Protein AF-A0A8B7JMX1-F1 (afdb_monomer)

Solvent-accessible surface area (backbone atoms only — not comparable to full-atom values): 9008 Å² total; per-residue (Å²): 134,84,78,47,67,48,96,83,82,54,90,61,38,70,49,63,66,53,23,71,77,53,64,35,49,68,51,82,77,82,53,65,72,59,35,69,71,35,74,37,61,85,75,39,74,76,47,60,39,63,30,71,87,64,66,77,64,39,56,45,59,64,45,19,57,67,36,34,62,62,38,18,60,76,68,74,38,64,69,90,60,39,54,51,10,51,37,21,30,51,42,42,47,31,60,77,31,47,78,65,21,61,38,70,21,60,78,85,37,40,82,52,20,26,47,41,39,42,51,12,43,36,51,40,34,43,76,37,66,30,52,62,69,51,72,47,75,93,71,81,62,57,76,60,48,53,54,51,52,52,52,50,52,52,60,62,71,74,110

Foldseek 3Di:
DDQCCPPPDDQADCDPVCCVPRVGHHDDDDDLVLLVVFQALVPQPPQWAAFPVGDDTDRLSVQLVVCLVVLCVLLVEDSVQAGRSNLNSQSSQCRVCVQEREFEQVSPHNSHYRLSSNLSSQVSSVVSVHHYDYYDDDDDDCVVSVVVSVVSVVSSVVD

pLDDT: mean 89.32, std 11.06, range [37.91, 96.69]

Sequence (159 aa):
MQTLSSANGFDCTSNVLAGKLYGIPVQGTVAHSFVMSFTSLAEVEPRVLTPLAGGEPADLPSLAESWLPQVCELLQVSPDKVNRGELAAFVSYAISFPCNFQGLLDTYCVMRSGLPNFCAVALALNQLGYRAVGVRLDSGDLAKQSKEIRRVFRACGAR

Structure (mmCIF, N/CA/C/O backbone):
data_AF-A0A8B7JMX1-F1
#
_entry.id   AF-A0A8B7JMX1-F1
#
loop_
_atom_site.group_PDB
_atom_site.id
_atom_site.type_symbol
_atom_site.label_atom_id
_atom_site.label_alt_id
_atom_site.label_comp_id
_atom_site.label_asym_id
_atom_site.label_entity_id
_atom_site.label_seq_id
_atom_site.pdbx_PDB_ins_code
_atom_site.Cartn_x
_atom_site.Cartn_y
_atom_site.Cartn_z
_atom_site.occupancy
_atom_site.B_iso_or_equiv
_atom_site.auth_seq_id
_atom_site.auth_comp_id
_atom_site.auth_asym_id
_atom_site.auth_atom_id
_atom_site.pdbx_PDB_model_num
ATOM 1 N N . MET A 1 1 ? -19.245 -21.999 -22.982 1.00 37.91 1 MET A N 1
ATOM 2 C CA . MET A 1 1 ? -18.602 -20.674 -22.886 1.00 37.91 1 MET A CA 1
ATOM 3 C C . MET A 1 1 ? -17.160 -20.930 -22.473 1.00 37.91 1 MET A C 1
ATOM 5 O O . MET A 1 1 ? -16.921 -21.260 -21.323 1.00 37.91 1 MET A O 1
ATOM 9 N N . GLN A 1 2 ? -16.248 -21.006 -23.445 1.00 38.53 2 GLN A N 1
ATOM 10 C CA . GLN A 1 2 ? -14.856 -21.401 -23.210 1.00 38.53 2 GLN A CA 1
ATOM 11 C C . GLN A 1 2 ? -14.118 -20.232 -22.549 1.00 38.53 2 GLN A C 1
ATOM 13 O O . GLN A 1 2 ? -13.947 -19.184 -23.163 1.00 38.53 2 GLN A O 1
ATOM 18 N N . THR A 1 3 ? -13.718 -20.400 -21.291 1.00 40.12 3 THR A N 1
ATOM 19 C CA . THR A 1 3 ? -12.725 -19.548 -20.637 1.00 40.12 3 THR A CA 1
ATOM 20 C C . THR A 1 3 ? -11.417 -19.684 -21.407 1.00 40.12 3 THR A C 1
ATOM 22 O O . THR A 1 3 ? -10.736 -20.701 -21.291 1.00 40.12 3 THR A O 1
ATOM 25 N N . LEU A 1 4 ? -11.079 -18.678 -22.214 1.00 44.28 4 LEU A N 1
ATOM 26 C CA . LEU A 1 4 ? -9.738 -18.492 -22.759 1.00 44.28 4 LEU A CA 1
ATOM 27 C C . LEU A 1 4 ? -8.819 -18.097 -21.595 1.00 44.28 4 LEU A C 1
ATOM 29 O O . LEU A 1 4 ? -8.425 -16.945 -21.448 1.00 44.28 4 LEU A O 1
ATOM 33 N N . SER A 1 5 ? -8.507 -19.060 -20.728 1.00 44.62 5 SER A N 1
ATOM 34 C CA . SER A 1 5 ? -7.305 -18.996 -19.908 1.00 44.62 5 SER A CA 1
ATOM 35 C C . SER A 1 5 ? -6.152 -18.844 -20.889 1.00 44.62 5 SER A C 1
ATOM 37 O O . SER A 1 5 ? -5.903 -19.763 -21.668 1.00 44.62 5 SER A O 1
ATOM 39 N N . SER A 1 6 ? -5.556 -17.655 -20.930 1.00 51.22 6 SER A N 1
ATOM 40 C CA . SER A 1 6 ? -4.366 -17.272 -21.685 1.00 51.22 6 SER A CA 1
ATOM 41 C C . SER A 1 6 ? -3.617 -18.472 -22.272 1.00 51.22 6 SER A C 1
ATOM 43 O O . SER A 1 6 ? -2.844 -19.131 -21.579 1.00 51.22 6 SER A O 1
ATOM 45 N N . ALA A 1 7 ? -3.847 -18.769 -23.552 1.00 52.28 7 ALA A N 1
ATOM 46 C CA . ALA A 1 7 ? -3.391 -19.998 -24.211 1.00 52.28 7 ALA A CA 1
ATOM 47 C C . ALA A 1 7 ? -1.850 -20.173 -24.290 1.00 52.28 7 ALA A C 1
ATOM 49 O O . ALA A 1 7 ? -1.376 -21.113 -24.914 1.00 52.28 7 ALA A O 1
ATOM 50 N N . ASN A 1 8 ? -1.074 -19.288 -23.650 1.00 57.53 8 ASN A N 1
ATOM 51 C CA . ASN A 1 8 ? 0.383 -19.169 -23.720 1.00 57.53 8 ASN A CA 1
ATOM 52 C C . ASN A 1 8 ? 1.086 -19.000 -22.348 1.00 57.53 8 ASN A C 1
ATOM 54 O O . ASN A 1 8 ? 2.255 -18.626 -22.322 1.00 57.53 8 ASN A O 1
ATOM 58 N N . GLY A 1 9 ? 0.419 -19.263 -21.212 1.00 78.56 9 GLY A N 1
ATOM 59 C CA . GLY A 1 9 ? 1.103 -19.393 -19.906 1.00 78.56 9 GLY A CA 1
ATOM 60 C C . GLY A 1 9 ? 1.177 -18.151 -18.999 1.00 78.56 9 GLY A C 1
ATOM 61 O O . GLY A 1 9 ? 2.056 -18.094 -18.147 1.00 78.56 9 GLY A O 1
ATOM 62 N N . PHE A 1 10 ? 0.272 -17.175 -19.146 1.00 82.31 10 PHE A N 1
ATOM 63 C CA . PHE A 1 10 ? 0.141 -16.025 -18.228 1.00 82.31 10 PHE A CA 1
ATOM 64 C C . PHE A 1 10 ? -1.217 -16.028 -17.514 1.00 82.31 10 PHE A C 1
ATOM 66 O O . PHE A 1 10 ? -2.238 -16.219 -18.161 1.00 82.31 10 PHE A O 1
ATOM 73 N N . ASP A 1 11 ? -1.280 -15.745 -16.215 1.00 86.81 11 ASP A N 1
ATOM 74 C CA . ASP A 1 11 ? -2.534 -15.902 -15.453 1.00 86.81 11 ASP A CA 1
ATOM 75 C C . ASP A 1 11 ? -3.519 -14.719 -15.574 1.00 86.81 11 ASP A C 1
ATOM 77 O O . ASP A 1 11 ? -4.722 -14.888 -15.378 1.00 86.81 11 ASP A O 1
ATOM 81 N N . CYS A 1 12 ? -3.039 -13.514 -15.904 1.00 88.94 12 CYS A N 1
ATOM 82 C CA . CYS A 1 12 ? -3.854 -12.293 -15.957 1.00 88.94 12 CYS A CA 1
ATOM 83 C C . CYS A 1 12 ? -3.239 -11.196 -16.852 1.00 88.94 12 CYS A C 1
ATOM 85 O O . CYS A 1 12 ? -2.101 -11.309 -17.311 1.00 88.94 12 CYS A O 1
ATOM 87 N N . THR A 1 13 ? -3.992 -10.120 -17.111 1.00 89.88 13 THR A N 1
ATOM 88 C CA . THR A 1 13 ? -3.538 -8.934 -17.862 1.00 89.88 13 THR A CA 1
ATOM 89 C C . THR A 1 13 ? -3.968 -7.631 -17.186 1.00 89.88 13 THR A C 1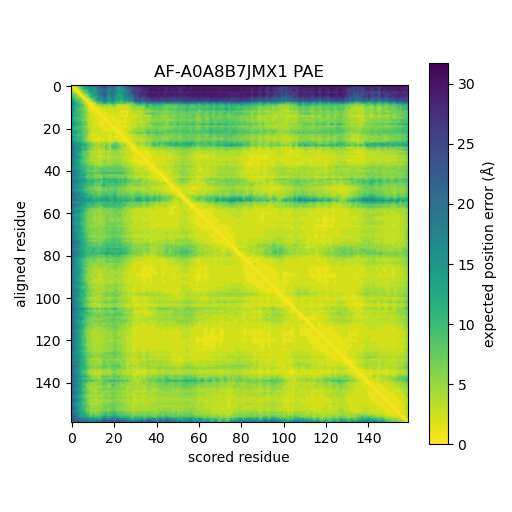
ATOM 91 O O . THR A 1 13 ? -5.016 -7.575 -16.560 1.00 89.88 13 THR A O 1
ATOM 94 N N . SER A 1 14 ? -3.216 -6.541 -17.345 1.00 89.44 14 SER A N 1
ATOM 95 C CA . SER A 1 14 ? -3.674 -5.200 -16.942 1.00 89.44 14 SER A CA 1
ATOM 96 C C . SER A 1 14 ? -4.537 -4.515 -18.012 1.00 89.44 14 SER A C 1
ATOM 98 O O . SER A 1 14 ? -5.143 -3.473 -17.761 1.00 89.44 14 SER A O 1
ATOM 100 N N . ASN A 1 15 ? -4.615 -5.086 -19.220 1.00 92.62 15 ASN A N 1
ATOM 101 C CA . ASN A 1 15 ? -5.335 -4.495 -20.338 1.00 92.62 15 ASN A CA 1
ATOM 102 C C . ASN A 1 15 ? -6.847 -4.761 -20.231 1.00 92.62 15 ASN A C 1
ATOM 104 O O . ASN A 1 15 ? -7.336 -5.848 -20.541 1.00 92.62 15 ASN A O 1
ATOM 108 N N . VAL A 1 16 ? -7.600 -3.725 -19.854 1.00 92.38 16 VAL A N 1
ATOM 109 C CA . VAL A 1 16 ? -9.066 -3.781 -19.716 1.00 92.38 16 VAL A CA 1
ATOM 110 C C . VAL A 1 16 ? -9.785 -4.133 -21.022 1.00 92.38 16 VAL A C 1
ATOM 112 O O . VAL A 1 16 ? -10.812 -4.809 -20.992 1.00 92.38 16 VAL A O 1
ATOM 115 N N . LEU A 1 17 ? -9.250 -3.720 -22.177 1.00 91.94 17 LEU A N 1
ATOM 116 C CA . LEU A 1 17 ? -9.830 -4.044 -23.481 1.00 91.94 17 LEU A CA 1
ATOM 117 C C . LEU A 1 17 ? -9.646 -5.530 -23.797 1.00 91.94 17 LEU A C 1
ATOM 119 O O . LEU A 1 17 ? -10.582 -6.169 -24.269 1.00 91.94 17 LEU A O 1
ATOM 123 N N . ALA A 1 18 ? -8.478 -6.094 -23.484 1.00 90.81 18 ALA A N 1
ATOM 124 C CA . ALA A 1 18 ? -8.236 -7.525 -23.628 1.00 90.81 18 ALA A CA 1
ATOM 125 C C . ALA A 1 18 ? -9.140 -8.343 -22.694 1.00 90.81 18 ALA A C 1
ATOM 127 O O . ALA A 1 18 ? -9.723 -9.334 -23.130 1.00 90.81 18 ALA A O 1
ATOM 128 N N . GLY A 1 19 ? -9.338 -7.889 -21.452 1.00 91.25 19 GLY A N 1
ATOM 129 C CA . GLY A 1 19 ? -10.303 -8.501 -20.537 1.00 91.25 19 GLY A CA 1
ATOM 130 C C . GLY A 1 19 ? -11.734 -8.468 -21.075 1.00 91.25 19 GLY A C 1
ATOM 131 O O . GLY A 1 19 ? -12.428 -9.482 -21.054 1.00 91.25 19 GLY A O 1
ATOM 132 N N . LYS A 1 20 ? -12.159 -7.333 -21.646 1.00 90.44 20 LYS A N 1
ATOM 133 C CA . LYS A 1 20 ? -13.493 -7.180 -22.245 1.00 90.44 20 LYS A CA 1
ATOM 134 C C . LYS A 1 20 ? -13.699 -8.056 -23.485 1.00 90.44 20 LYS A C 1
ATOM 136 O O . LYS A 1 20 ? -14.771 -8.634 -23.635 1.00 90.44 20 LYS A O 1
ATOM 141 N N . LEU A 1 21 ? -12.719 -8.111 -24.388 1.00 93.38 21 LEU A N 1
ATOM 142 C CA . LEU A 1 21 ? -12.849 -8.812 -25.672 1.00 93.38 21 LEU A CA 1
ATOM 143 C C . LEU A 1 21 ? -12.614 -10.320 -25.558 1.00 93.38 21 LEU A C 1
ATOM 145 O O . LEU A 1 21 ? -13.274 -11.087 -26.253 1.00 93.38 21 LEU A O 1
ATOM 149 N N . TYR A 1 22 ? -11.684 -10.742 -24.700 1.00 89.44 22 TYR A N 1
ATOM 150 C CA . TYR A 1 22 ? -11.194 -12.124 -24.659 1.00 89.44 22 TYR A CA 1
ATOM 151 C C . TYR A 1 22 ? -11.455 -12.835 -23.326 1.00 89.44 22 TYR A C 1
ATOM 153 O O . TYR A 1 22 ? -11.108 -14.004 -23.189 1.00 89.44 22 TYR A O 1
ATOM 161 N N . GLY A 1 23 ? -12.061 -12.162 -22.341 1.00 87.69 23 GLY A N 1
ATOM 162 C CA . GLY A 1 23 ? -12.381 -12.761 -21.041 1.00 87.69 23 GLY A CA 1
ATOM 163 C C . GLY A 1 23 ? -11.156 -13.106 -20.189 1.00 87.69 23 GLY A C 1
ATOM 164 O O . GLY A 1 23 ? -11.265 -13.912 -19.268 1.00 87.69 23 GLY A O 1
ATOM 165 N N . ILE A 1 24 ? -9.992 -12.522 -20.493 1.00 89.44 24 ILE A N 1
ATOM 166 C CA . ILE A 1 24 ? -8.764 -12.714 -19.714 1.00 89.44 24 ILE A CA 1
ATOM 167 C C . ILE A 1 24 ? -8.924 -11.983 -18.369 1.00 89.44 24 ILE A C 1
ATOM 169 O O . ILE A 1 24 ? -9.316 -10.811 -18.380 1.00 89.44 24 ILE A O 1
ATOM 173 N N . PRO A 1 25 ? -8.616 -12.616 -17.219 1.00 89.81 25 PRO A N 1
ATOM 174 C CA . PRO A 1 25 ? -8.692 -11.957 -15.919 1.00 89.81 25 PRO A CA 1
ATOM 175 C C . PRO A 1 25 ? -7.883 -10.659 -15.889 1.00 89.81 25 PRO A C 1
ATOM 177 O O . PRO A 1 25 ? -6.700 -10.648 -16.241 1.00 89.81 25 PRO A O 1
ATOM 180 N N . VAL A 1 26 ? -8.524 -9.566 -15.466 1.00 88.81 26 VAL A N 1
ATOM 181 C CA . VAL A 1 26 ? -7.868 -8.260 -15.363 1.00 88.81 26 VAL A CA 1
ATOM 182 C C . VAL A 1 26 ? -7.316 -8.062 -13.958 1.00 88.81 26 VAL A C 1
ATOM 184 O O . VAL A 1 26 ? -8.072 -8.098 -12.989 1.00 88.81 26 VAL A O 1
ATOM 187 N N . GLN A 1 27 ? -6.012 -7.813 -13.849 1.00 86.19 27 GLN A N 1
ATOM 188 C CA . GLN A 1 27 ? -5.351 -7.494 -12.588 1.00 86.19 27 GLN A CA 1
ATOM 189 C C . GLN A 1 27 ? -4.360 -6.346 -12.786 1.00 86.19 27 GLN A C 1
ATOM 191 O O . GLN A 1 27 ? -3.598 -6.305 -13.751 1.00 86.19 27 GLN A O 1
ATOM 196 N N . GLY A 1 28 ? -4.379 -5.397 -11.857 1.00 80.50 28 GLY A N 1
ATOM 197 C CA . GLY A 1 28 ? -3.477 -4.255 -11.832 1.00 80.50 28 GLY A CA 1
ATOM 198 C C . GLY A 1 28 ? -3.199 -3.839 -10.396 1.00 80.50 28 GLY A C 1
ATOM 199 O O . GLY A 1 28 ? -3.932 -4.205 -9.476 1.00 80.50 28 GLY A O 1
ATOM 200 N N . THR A 1 29 ? -2.122 -3.090 -10.204 1.00 82.19 29 THR A N 1
ATOM 201 C CA . THR A 1 29 ? -1.721 -2.577 -8.892 1.00 82.19 29 THR A CA 1
ATOM 202 C C . THR A 1 29 ? -1.535 -1.062 -8.964 1.00 82.19 29 THR A C 1
ATOM 204 O O . THR A 1 29 ? -1.666 -0.454 -10.027 1.00 82.19 29 THR A O 1
ATOM 207 N N . VAL A 1 30 ? -1.200 -0.448 -7.832 1.00 89.75 30 VAL A N 1
ATOM 208 C CA . VAL A 1 30 ? -0.891 0.985 -7.745 1.00 89.75 30 VAL A CA 1
ATOM 209 C C . VAL A 1 30 ? 0.339 1.366 -8.590 1.00 89.75 30 VAL A C 1
ATOM 211 O O . VAL A 1 30 ? 1.207 0.529 -8.846 1.00 89.75 30 VAL A O 1
ATOM 214 N N . ALA A 1 31 ? 0.413 2.617 -9.049 1.00 92.19 31 ALA A N 1
ATOM 215 C CA . ALA A 1 31 ? 1.517 3.156 -9.851 1.00 92.19 31 ALA A CA 1
ATOM 216 C C . ALA A 1 31 ? 2.371 4.153 -9.050 1.00 92.19 31 ALA A C 1
ATOM 218 O O . ALA A 1 31 ? 1.869 4.790 -8.125 1.00 92.19 31 ALA A O 1
ATOM 219 N N . HIS A 1 32 ? 3.632 4.356 -9.449 1.00 92.06 32 HIS A N 1
ATOM 220 C CA . HIS A 1 32 ? 4.514 5.344 -8.808 1.00 92.06 32 HIS A CA 1
ATOM 221 C C . HIS A 1 32 ? 3.933 6.760 -8.842 1.00 92.06 32 HIS A C 1
ATOM 223 O O . HIS A 1 32 ? 3.992 7.465 -7.842 1.00 92.06 32 HIS A O 1
ATOM 229 N N . SER A 1 33 ? 3.316 7.162 -9.959 1.00 94.62 33 SER A N 1
ATOM 230 C CA . SER A 1 33 ? 2.704 8.490 -10.101 1.00 94.62 33 SER A CA 1
ATOM 231 C C . SER A 1 33 ? 1.604 8.751 -9.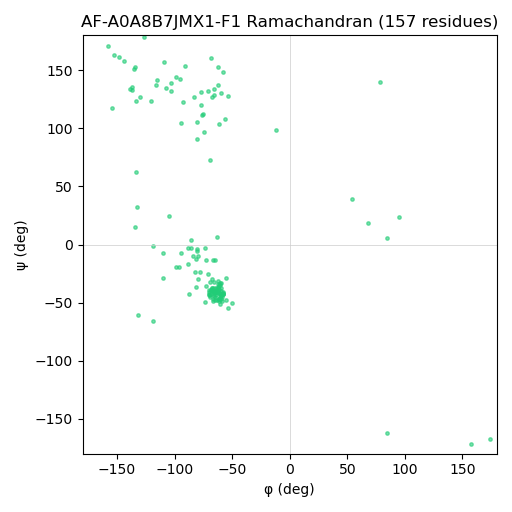074 1.00 94.62 33 SER A C 1
ATOM 233 O O . SER A 1 33 ? 1.459 9.882 -8.627 1.00 94.62 33 SER A O 1
ATOM 235 N N . PHE A 1 34 ? 0.865 7.711 -8.680 1.00 94.62 34 PHE A N 1
ATOM 236 C CA . PHE A 1 34 ? -0.135 7.813 -7.624 1.00 94.62 34 PHE A CA 1
ATOM 237 C C . PHE A 1 34 ? 0.524 8.010 -6.260 1.00 94.62 34 PHE A C 1
ATOM 239 O O . PHE A 1 34 ? 0.090 8.854 -5.499 1.00 94.62 34 PHE A O 1
ATOM 246 N N . VAL A 1 35 ? 1.597 7.280 -5.944 1.00 94.56 35 VAL A N 1
ATOM 247 C CA . VAL A 1 35 ? 2.301 7.467 -4.662 1.00 94.56 35 VAL A CA 1
ATOM 248 C C . VAL A 1 35 ? 2.940 8.857 -4.579 1.00 94.56 35 VAL A C 1
ATOM 250 O O . VAL A 1 35 ? 2.864 9.516 -3.548 1.00 94.56 35 VAL A O 1
ATOM 253 N N . MET A 1 36 ? 3.526 9.325 -5.680 1.00 94.25 36 MET A N 1
ATOM 254 C CA . MET A 1 36 ? 4.203 10.620 -5.760 1.00 94.25 36 MET A CA 1
ATOM 255 C C . MET A 1 36 ? 3.255 11.827 -5.760 1.00 94.25 36 MET A C 1
ATOM 257 O O . MET A 1 36 ? 3.735 12.948 -5.599 1.00 94.25 36 MET A O 1
ATOM 261 N N . SER A 1 37 ? 1.946 11.639 -5.963 1.00 95.44 37 SER A N 1
ATOM 262 C CA . SER A 1 37 ? 0.989 12.753 -5.970 1.00 95.44 37 SER A CA 1
ATOM 263 C C . SER A 1 37 ? 0.582 13.227 -4.576 1.00 95.44 37 SER A C 1
ATOM 265 O O . SER A 1 37 ? -0.075 14.256 -4.483 1.00 95.44 37 SER A O 1
ATOM 267 N N . PHE A 1 38 ? 0.950 12.500 -3.516 1.00 95.19 38 PHE A N 1
ATOM 268 C CA . PHE A 1 38 ? 0.611 12.840 -2.135 1.00 95.19 38 PHE A CA 1
ATOM 269 C C . PHE A 1 38 ? 1.806 13.447 -1.411 1.00 95.19 38 PHE A C 1
ATOM 271 O O . PHE A 1 38 ? 2.925 12.934 -1.500 1.00 95.19 38 PHE A O 1
ATOM 278 N N . THR A 1 39 ? 1.563 14.487 -0.613 1.00 93.31 39 THR A N 1
ATOM 279 C CA . THR A 1 39 ? 2.603 15.070 0.252 1.00 93.31 39 THR A CA 1
ATOM 280 C C . THR A 1 39 ? 2.362 14.800 1.734 1.00 93.31 39 THR A C 1
ATOM 282 O O . THR A 1 39 ? 3.316 14.680 2.506 1.00 93.31 39 THR A O 1
ATOM 285 N N . SER A 1 40 ? 1.101 14.649 2.145 1.00 93.62 40 SER A N 1
ATOM 286 C CA . SER A 1 40 ? 0.728 14.506 3.551 1.00 93.62 40 SER A CA 1
ATOM 287 C C . SER A 1 40 ? -0.569 13.721 3.766 1.00 93.62 40 SER A C 1
ATOM 289 O O . SER A 1 40 ? -1.407 13.596 2.875 1.00 93.62 40 SER A O 1
ATOM 291 N N . LEU A 1 41 ? -0.779 13.249 5.001 1.00 91.94 41 LEU A N 1
ATOM 292 C CA . LEU A 1 41 ? -2.023 12.588 5.423 1.00 91.94 41 LEU A CA 1
ATOM 293 C C . LEU A 1 41 ? -3.250 13.514 5.411 1.00 91.94 41 LEU A C 1
ATOM 295 O O . LEU A 1 41 ? -4.371 13.022 5.532 1.00 91.94 41 LEU A O 1
ATOM 299 N N . ALA A 1 42 ? -3.063 14.832 5.302 1.00 91.56 42 ALA A N 1
ATOM 300 C CA . ALA A 1 42 ? -4.166 15.787 5.238 1.00 91.56 42 ALA A CA 1
ATOM 301 C C . ALA A 1 42 ? -4.927 15.706 3.904 1.00 91.56 42 ALA A C 1
ATOM 303 O O . ALA A 1 42 ? -6.109 16.013 3.868 1.00 91.56 42 ALA A O 1
ATOM 304 N N . GLU A 1 43 ? -4.270 15.245 2.836 1.00 91.25 43 GLU A N 1
ATOM 305 C CA . GLU A 1 43 ? -4.853 15.110 1.491 1.00 91.25 43 GLU A CA 1
ATOM 306 C C . GLU A 1 43 ? -5.708 13.844 1.327 1.00 91.25 43 GLU A C 1
ATOM 308 O O . GLU A 1 43 ? -6.301 13.621 0.274 1.00 91.25 43 GLU A O 1
ATOM 313 N N . VAL A 1 44 ? -5.745 12.973 2.341 1.00 92.69 44 VAL A N 1
ATOM 314 C CA . VAL A 1 44 ? -6.497 11.720 2.263 1.00 92.69 44 VAL A CA 1
ATOM 315 C C . VAL A 1 44 ? -7.984 12.004 2.421 1.00 92.69 44 VAL A C 1
ATOM 317 O O . VAL A 1 44 ? -8.446 12.315 3.518 1.00 92.69 44 VAL A O 1
ATOM 320 N N . GLU A 1 45 ? -8.731 11.818 1.336 1.00 90.38 45 GLU A N 1
ATOM 321 C CA . GLU A 1 45 ? -10.190 11.870 1.312 1.00 90.38 45 GLU A CA 1
ATOM 322 C C . GLU A 1 45 ? -10.757 10.723 0.450 1.00 90.38 45 GLU A C 1
ATOM 324 O O . GLU A 1 45 ? -10.278 10.509 -0.666 1.00 90.38 45 GLU A O 1
ATOM 329 N N . PRO A 1 46 ? -11.776 9.977 0.925 1.00 91.25 46 PRO A N 1
ATOM 330 C CA . PRO A 1 46 ? -12.329 10.000 2.282 1.00 91.25 46 PRO A CA 1
ATOM 331 C C . PRO A 1 46 ? -11.335 9.441 3.315 1.00 91.25 46 PRO A C 1
ATOM 333 O O . PRO A 1 46 ? -10.397 8.739 2.959 1.00 91.25 46 PRO A O 1
ATOM 336 N N . ARG A 1 47 ? -11.537 9.756 4.603 1.00 92.94 47 ARG A N 1
ATOM 337 C CA . ARG A 1 47 ? -10.677 9.292 5.718 1.00 92.94 47 ARG A CA 1
ATOM 338 C C . ARG A 1 47 ? -11.204 8.049 6.432 1.00 92.94 47 ARG A C 1
ATOM 340 O O . ARG A 1 47 ? -10.471 7.373 7.146 1.00 92.94 47 ARG A O 1
ATOM 347 N N . VAL A 1 48 ? -12.490 7.766 6.266 1.00 94.00 48 VAL A N 1
ATOM 348 C CA . VAL A 1 48 ? -13.179 6.728 7.027 1.00 94.00 48 VAL A CA 1
ATOM 349 C C . VAL A 1 48 ? -13.226 5.411 6.267 1.00 94.00 48 VAL A C 1
ATOM 351 O O . VAL A 1 48 ? -13.440 5.389 5.056 1.00 94.00 48 VAL A O 1
ATOM 354 N N . LEU A 1 49 ? -13.073 4.311 6.999 1.00 93.44 49 LEU A N 1
ATOM 355 C CA . LEU A 1 49 ? -13.259 2.958 6.497 1.00 93.44 49 LEU A CA 1
ATOM 356 C C . LEU A 1 49 ? -14.177 2.180 7.443 1.00 93.44 49 LEU A C 1
ATOM 358 O O . LEU A 1 49 ? -13.933 2.101 8.648 1.00 93.44 49 LEU A O 1
ATOM 362 N N . THR A 1 50 ? -15.236 1.590 6.893 1.00 93.81 50 THR A N 1
ATOM 363 C CA . THR A 1 50 ? -16.156 0.737 7.653 1.00 93.81 50 THR A CA 1
ATOM 364 C C . THR A 1 50 ? -15.529 -0.642 7.881 1.00 93.81 50 THR A C 1
ATOM 366 O O . THR A 1 50 ? -15.064 -1.247 6.911 1.00 93.81 50 THR A O 1
ATOM 369 N N . PRO A 1 51 ? -15.527 -1.172 9.119 1.00 93.62 51 PRO A N 1
ATOM 370 C CA . PRO A 1 51 ? -15.052 -2.525 9.406 1.00 93.62 51 PRO A CA 1
ATOM 371 C C . PRO A 1 51 ? -15.803 -3.604 8.614 1.00 93.62 51 PRO A C 1
ATOM 373 O O . PRO A 1 51 ? -17.005 -3.483 8.375 1.00 93.62 51 PRO A O 1
ATOM 376 N N . LEU A 1 52 ? -15.120 -4.703 8.275 1.00 90.56 52 LEU A N 1
ATOM 377 C CA . LEU A 1 52 ? -15.705 -5.795 7.483 1.00 90.56 52 LEU A CA 1
ATOM 378 C C . LEU A 1 52 ? -16.888 -6.481 8.190 1.00 90.56 52 LEU A C 1
ATOM 380 O O . LEU A 1 52 ? -17.839 -6.905 7.540 1.00 90.56 52 LEU A O 1
ATOM 384 N N . ALA A 1 53 ? -16.845 -6.574 9.522 1.00 87.81 53 ALA A N 1
ATOM 385 C CA . ALA A 1 53 ? -17.907 -7.177 10.333 1.00 87.81 53 ALA A CA 1
ATOM 386 C C . ALA A 1 53 ? -19.176 -6.303 10.450 1.00 87.81 53 ALA A C 1
ATOM 388 O O . ALA A 1 53 ? -20.156 -6.733 11.056 1.00 87.81 53 ALA A O 1
ATOM 389 N N . GLY A 1 54 ? -19.165 -5.093 9.878 1.00 84.44 54 GLY A N 1
ATOM 390 C CA . GLY A 1 54 ? -20.153 -4.054 10.155 1.00 84.44 54 GLY A CA 1
ATOM 391 C C . GLY A 1 54 ? -19.865 -3.354 11.488 1.00 84.44 54 GLY A C 1
ATOM 392 O O . GLY A 1 54 ? -19.438 -3.978 12.457 1.00 84.44 54 GLY A O 1
ATOM 393 N N . GLY A 1 55 ? -20.043 -2.033 11.533 1.00 86.44 55 GLY A N 1
ATOM 394 C CA . GLY A 1 55 ? -19.770 -1.221 12.720 1.00 86.44 55 GLY A CA 1
ATOM 395 C C . GLY A 1 55 ? -19.526 0.248 12.388 1.00 86.44 55 GLY A C 1
ATOM 396 O O . GLY A 1 55 ? -19.702 0.671 11.243 1.00 86.44 55 GLY A O 1
ATOM 397 N N . GLU A 1 56 ? -19.099 1.007 13.397 1.00 90.19 56 GLU A N 1
ATOM 398 C CA . GLU A 1 56 ? -18.785 2.427 13.242 1.00 90.19 56 GLU A CA 1
ATOM 399 C C . GLU A 1 56 ? -17.574 2.631 12.314 1.00 90.19 56 GLU A C 1
ATOM 401 O O . GLU A 1 56 ? -16.560 1.939 12.470 1.00 90.19 56 GLU A O 1
ATOM 406 N N . PRO A 1 57 ? -17.649 3.563 11.344 1.00 91.88 57 PRO A N 1
ATOM 407 C CA . PRO A 1 57 ? -16.519 3.891 10.486 1.00 91.88 57 PRO A CA 1
ATOM 408 C C . PRO A 1 57 ? -15.319 4.388 11.301 1.00 91.88 57 PRO A C 1
ATOM 410 O O . PRO A 1 57 ? -15.444 5.292 12.125 1.00 91.88 57 PRO A O 1
ATOM 413 N N . ALA A 1 58 ? -14.142 3.823 11.039 1.00 92.44 58 ALA A N 1
ATOM 414 C CA . ALA A 1 58 ? -12.899 4.216 11.6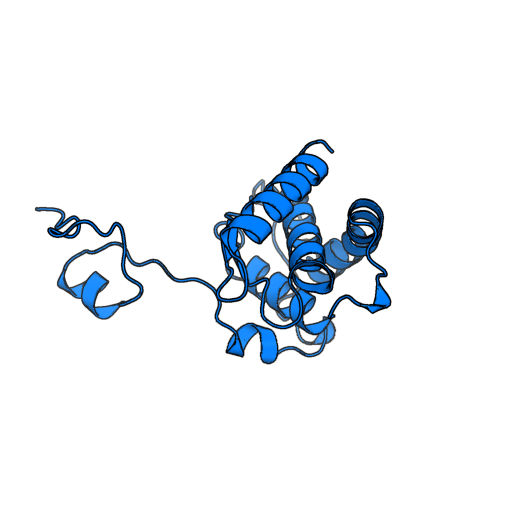93 1.00 92.44 58 ALA A CA 1
ATOM 415 C C . ALA A 1 58 ? -12.086 5.166 10.805 1.00 92.44 58 ALA A C 1
ATOM 417 O O . ALA A 1 58 ? -12.044 4.994 9.587 1.00 92.44 58 ALA A O 1
ATOM 418 N N . ASP A 1 59 ? -11.404 6.141 11.409 1.00 95.06 59 ASP A N 1
ATOM 419 C CA . ASP A 1 59 ? -10.446 7.017 10.720 1.00 95.06 59 ASP A CA 1
ATOM 420 C C . ASP A 1 59 ? -9.145 6.247 10.436 1.00 95.06 59 ASP A C 1
ATOM 422 O O . ASP A 1 59 ? -8.282 6.094 11.307 1.00 95.06 59 ASP A O 1
ATOM 426 N N . LEU A 1 60 ? -9.021 5.718 9.215 1.00 94.75 60 LEU A N 1
ATOM 427 C CA . LEU A 1 60 ? -7.893 4.876 8.816 1.00 94.75 60 LEU A CA 1
ATOM 428 C C . LEU A 1 60 ? -6.542 5.620 8.828 1.00 94.75 60 LEU A C 1
ATOM 430 O O . LEU A 1 60 ? -5.582 5.029 9.324 1.00 94.75 60 LEU A O 1
ATOM 434 N N . PRO A 1 61 ? -6.416 6.874 8.335 1.00 95.62 61 PRO A N 1
ATOM 435 C CA . PRO A 1 61 ? -5.194 7.665 8.474 1.00 95.62 61 PRO A CA 1
ATOM 436 C C . PRO A 1 61 ? -4.664 7.717 9.907 1.00 95.62 61 PRO A C 1
ATOM 438 O O . PRO A 1 61 ? -3.492 7.423 10.138 1.00 95.62 61 PRO A O 1
ATOM 441 N N . SER A 1 62 ? -5.533 8.045 10.866 1.00 95.25 62 SER A N 1
ATOM 442 C CA . SER A 1 62 ? -5.161 8.163 12.279 1.00 95.25 62 SER A CA 1
ATOM 443 C C . SER A 1 62 ? -4.781 6.804 12.871 1.00 95.25 62 SER A C 1
ATOM 445 O O . SER A 1 62 ? -3.817 6.696 13.632 1.00 95.25 62 SER A O 1
ATOM 447 N N . LEU A 1 63 ? -5.480 5.738 12.466 1.00 94.75 63 LEU A N 1
ATOM 448 C CA . LEU A 1 63 ? -5.155 4.378 12.886 1.00 94.75 63 LEU A CA 1
ATOM 449 C C . LEU A 1 63 ? -3.785 3.931 12.355 1.00 94.75 63 LEU A C 1
ATOM 451 O O . LEU A 1 63 ? -2.951 3.447 13.120 1.00 94.75 63 LEU A O 1
ATOM 455 N N . ALA A 1 64 ? -3.517 4.139 11.066 1.00 95.12 64 ALA A N 1
ATOM 456 C CA . ALA A 1 64 ? -2.234 3.812 10.449 1.00 95.12 64 ALA A CA 1
ATOM 457 C C . ALA A 1 64 ? -1.080 4.617 11.068 1.00 95.12 64 ALA A C 1
ATOM 459 O O . ALA A 1 64 ? -0.009 4.068 11.326 1.00 95.12 64 ALA A O 1
ATOM 460 N N . GLU A 1 65 ? -1.301 5.898 11.367 1.00 94.88 65 GLU A N 1
ATOM 461 C CA . GLU A 1 65 ? -0.316 6.734 12.051 1.00 94.88 65 GLU A CA 1
ATOM 462 C C . GLU A 1 65 ? 0.008 6.217 13.459 1.00 94.88 65 GLU A C 1
ATOM 464 O O . GLU A 1 65 ? 1.176 6.219 13.849 1.00 94.88 65 GLU A O 1
ATOM 469 N N . SER A 1 66 ? -0.981 5.697 14.194 1.00 94.94 66 SER A N 1
ATOM 470 C CA . SER A 1 66 ? -0.754 5.131 15.532 1.00 94.94 66 SER A CA 1
ATOM 471 C C . SER A 1 66 ? 0.083 3.843 15.526 1.00 94.94 66 SER A C 1
ATOM 473 O O . SER A 1 66 ? 0.850 3.609 16.460 1.00 94.94 66 SER A O 1
ATOM 475 N N . TRP A 1 67 ? 0.010 3.047 14.452 1.00 94.62 67 TRP A N 1
ATOM 476 C CA . TRP A 1 67 ? 0.828 1.841 14.276 1.00 94.62 67 TRP A CA 1
ATOM 477 C C . TRP A 1 67 ? 2.263 2.132 13.838 1.00 94.62 67 TRP A C 1
ATOM 479 O O . TRP A 1 67 ? 3.161 1.315 14.070 1.00 94.62 67 TRP A O 1
ATOM 489 N N . LEU A 1 68 ? 2.507 3.280 13.204 1.00 93.81 68 LEU A N 1
ATOM 490 C CA . LEU A 1 68 ? 3.801 3.580 12.599 1.00 93.81 68 LEU A CA 1
ATOM 491 C C . LEU A 1 68 ? 4.971 3.546 13.606 1.00 93.81 68 LEU A C 1
ATOM 493 O O . LEU A 1 68 ? 5.972 2.903 13.289 1.00 93.81 68 LEU A O 1
ATOM 497 N N . PRO A 1 69 ? 4.887 4.134 14.820 1.00 93.56 69 PRO A N 1
ATOM 498 C CA . PRO A 1 69 ? 5.964 4.044 15.809 1.00 93.56 69 PRO A CA 1
ATOM 499 C C . PRO A 1 69 ? 6.314 2.602 16.195 1.00 93.56 69 PRO A C 1
ATOM 501 O O . PRO A 1 69 ? 7.492 2.256 16.263 1.00 93.56 69 PRO A O 1
ATOM 504 N N . GLN A 1 70 ? 5.304 1.747 16.384 1.00 91.81 70 GLN A N 1
ATOM 505 C CA . GLN A 1 70 ? 5.493 0.345 16.776 1.00 91.81 70 GLN A CA 1
ATOM 506 C C . GLN A 1 70 ? 6.160 -0.467 15.660 1.00 91.81 70 GLN A C 1
ATOM 508 O O . GLN A 1 70 ? 7.007 -1.324 15.917 1.00 91.81 70 GLN A O 1
ATOM 513 N N . VAL A 1 71 ? 5.801 -0.183 14.407 1.00 92.25 71 VAL A N 1
ATOM 514 C CA . VAL A 1 71 ? 6.438 -0.790 13.235 1.00 92.25 71 VAL A CA 1
ATOM 515 C C . VAL A 1 71 ? 7.873 -0.290 13.079 1.00 92.25 71 VAL A C 1
ATOM 517 O O . VAL A 1 71 ? 8.776 -1.092 12.858 1.00 92.25 71 VAL A O 1
ATOM 520 N N . CYS A 1 72 ? 8.113 1.012 13.224 1.00 93.19 72 CYS A N 1
ATOM 521 C CA . CYS A 1 72 ? 9.453 1.595 13.163 1.00 93.19 72 CYS A CA 1
ATOM 522 C C . CYS A 1 72 ? 10.390 0.991 14.216 1.00 93.19 72 CYS A C 1
ATOM 524 O O . CYS A 1 72 ? 11.523 0.641 13.888 1.00 93.19 72 CYS A O 1
ATOM 526 N N . GLU A 1 73 ? 9.908 0.793 15.444 1.00 92.25 73 GLU A N 1
ATOM 527 C CA . GLU A 1 73 ? 10.657 0.112 16.504 1.00 92.25 73 GLU A CA 1
ATOM 528 C C . GLU A 1 73 ? 10.989 -1.337 16.118 1.00 92.25 73 GLU A C 1
ATOM 530 O O . GLU A 1 73 ? 12.148 -1.748 16.183 1.00 92.25 73 GLU A O 1
ATOM 535 N N . LEU A 1 74 ? 9.996 -2.094 15.637 1.00 88.88 74 LEU A N 1
ATOM 536 C CA . LEU A 1 74 ? 10.180 -3.484 15.208 1.00 88.88 74 LEU A CA 1
ATOM 537 C C . LEU A 1 74 ? 11.201 -3.616 14.066 1.00 88.88 74 LEU A C 1
ATOM 539 O O . LEU A 1 74 ? 11.965 -4.580 14.022 1.00 88.88 74 LEU A O 1
ATOM 543 N N . LEU A 1 75 ? 11.210 -2.653 13.145 1.00 88.75 75 LEU A N 1
ATOM 544 C CA . LEU A 1 75 ? 12.105 -2.630 11.989 1.00 88.75 75 LEU A CA 1
ATOM 545 C C . LEU A 1 75 ? 13.442 -1.938 12.266 1.00 88.75 75 LEU A C 1
ATOM 547 O O . LEU A 1 75 ? 14.296 -1.925 11.381 1.00 88.75 75 LEU A O 1
ATOM 551 N N . GLN A 1 76 ? 13.636 -1.384 13.467 1.00 90.94 76 GLN A N 1
ATOM 552 C CA . GLN A 1 76 ? 14.805 -0.578 13.832 1.00 90.94 76 GLN A CA 1
ATOM 553 C C . GLN A 1 76 ? 15.037 0.593 12.856 1.00 90.94 76 GLN A C 1
ATOM 555 O O . GLN A 1 76 ? 16.167 0.919 12.486 1.00 90.94 76 GLN A O 1
ATOM 560 N N . VAL A 1 77 ? 13.948 1.230 12.419 1.00 90.94 77 VAL A N 1
ATOM 561 C CA . VAL A 1 77 ? 13.950 2.377 11.505 1.00 90.94 77 VAL A CA 1
ATOM 562 C C . VAL A 1 77 ? 13.583 3.640 12.280 1.00 90.94 77 VAL A C 1
ATOM 564 O O . VAL A 1 77 ? 12.629 3.657 13.049 1.00 90.94 77 VAL A O 1
ATOM 567 N N . SER A 1 78 ? 14.329 4.724 12.061 1.00 90.56 78 SER A N 1
ATOM 568 C CA . SER A 1 78 ? 13.975 6.040 12.609 1.00 90.56 78 SER A CA 1
ATOM 569 C C . SER A 1 78 ? 12.689 6.558 11.937 1.00 90.56 78 SER A C 1
ATOM 571 O O . SER A 1 78 ? 12.655 6.631 10.702 1.00 90.56 78 SER A O 1
ATOM 573 N N . PRO A 1 79 ? 11.656 6.954 12.712 1.00 87.25 79 PRO A N 1
ATOM 574 C CA . PRO A 1 79 ? 10.399 7.481 12.173 1.00 87.25 79 PRO A CA 1
ATOM 575 C C . PRO A 1 79 ? 10.577 8.686 11.241 1.00 87.25 79 PRO A C 1
ATOM 577 O O . PRO A 1 79 ? 9.814 8.848 10.295 1.00 87.25 79 PRO A O 1
ATOM 580 N N . ASP A 1 80 ? 11.627 9.488 11.440 1.00 88.62 80 ASP A N 1
ATOM 581 C CA . ASP A 1 80 ? 11.933 10.677 10.629 1.00 88.62 80 ASP A CA 1
ATOM 582 C C . ASP A 1 80 ? 12.324 10.349 9.181 1.00 88.62 80 ASP A C 1
ATOM 584 O O . ASP A 1 80 ? 12.432 11.232 8.331 1.00 88.62 80 ASP A O 1
ATOM 588 N N . LYS A 1 81 ? 12.610 9.076 8.890 1.00 89.50 81 LYS A N 1
ATOM 589 C CA . LYS A 1 81 ? 12.987 8.602 7.551 1.00 89.50 81 LYS A CA 1
ATOM 590 C C . LYS A 1 81 ? 11.809 8.083 6.744 1.00 89.50 81 LYS A C 1
ATOM 592 O O . LYS A 1 81 ? 11.983 7.803 5.558 1.00 89.50 81 LYS A O 1
ATOM 597 N N . VAL A 1 82 ? 10.646 7.973 7.373 1.00 93.38 82 VAL A N 1
ATOM 598 C CA . VAL A 1 82 ? 9.425 7.504 6.738 1.00 93.38 82 VAL A CA 1
ATOM 599 C C . VAL A 1 82 ? 8.758 8.663 6.006 1.00 93.38 82 VAL A C 1
ATOM 601 O O . VAL A 1 82 ? 8.495 9.719 6.582 1.00 93.38 82 VAL A O 1
ATOM 604 N N . ASN A 1 83 ? 8.465 8.472 4.721 1.00 94.44 83 ASN A N 1
ATOM 605 C CA . ASN A 1 83 ? 7.763 9.471 3.932 1.00 94.44 83 ASN A CA 1
ATOM 606 C C . ASN A 1 83 ? 6.260 9.458 4.273 1.00 94.44 83 ASN A C 1
ATOM 608 O O . ASN A 1 83 ? 5.576 8.450 4.087 1.00 94.44 83 ASN A O 1
ATOM 612 N N . ARG A 1 84 ? 5.748 10.598 4.752 1.00 94.19 84 ARG A N 1
ATOM 613 C CA . ARG A 1 84 ? 4.333 10.802 5.114 1.00 94.19 84 ARG A CA 1
ATOM 614 C C . ARG A 1 84 ? 3.396 10.810 3.900 1.00 94.19 84 ARG A C 1
ATOM 616 O O . ARG A 1 84 ? 2.257 10.373 4.031 1.00 94.19 84 ARG A O 1
ATOM 623 N N . GLY A 1 85 ? 3.859 11.278 2.742 1.00 95.19 85 GLY A N 1
ATOM 624 C CA . GLY A 1 85 ? 3.104 11.239 1.486 1.00 95.19 85 GLY A CA 1
ATOM 625 C C . GLY A 1 85 ? 2.906 9.810 0.983 1.00 95.19 85 GLY A C 1
ATOM 626 O O . GLY A 1 85 ? 1.808 9.436 0.586 1.00 95.19 85 GLY A O 1
ATOM 627 N N . GLU A 1 86 ? 3.925 8.959 1.119 1.00 95.38 86 GLU A N 1
ATOM 628 C CA . GLU A 1 86 ? 3.805 7.532 0.788 1.00 95.38 86 GLU A CA 1
ATOM 629 C C . GLU A 1 86 ? 2.806 6.813 1.710 1.00 95.38 86 GLU A C 1
ATOM 631 O O . GLU A 1 86 ? 1.983 6.027 1.238 1.00 95.38 86 GLU A O 1
ATOM 636 N N . LEU A 1 87 ? 2.808 7.141 3.008 1.00 96.19 87 LEU A N 1
ATOM 637 C CA . LEU A 1 87 ? 1.786 6.661 3.940 1.00 96.19 87 LEU A CA 1
ATOM 638 C C . LEU A 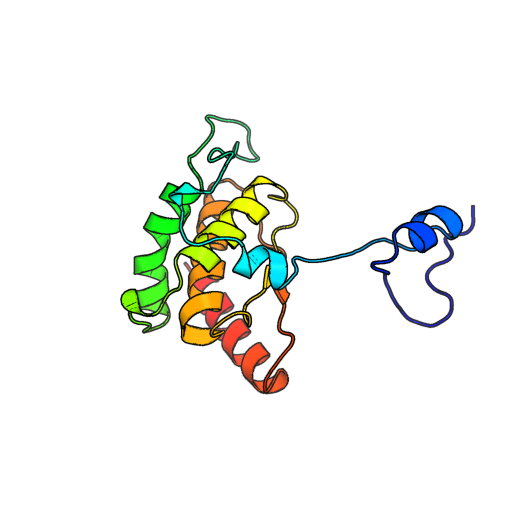1 87 ? 0.381 7.107 3.512 1.00 96.19 87 LEU A C 1
ATOM 640 O O . LEU A 1 87 ? -0.537 6.291 3.477 1.00 96.19 87 LEU A O 1
ATOM 644 N N . ALA A 1 88 ? 0.218 8.383 3.156 1.00 96.50 88 ALA A N 1
ATOM 645 C CA . ALA A 1 88 ? -1.054 8.936 2.702 1.00 96.50 88 ALA A CA 1
ATOM 646 C C . ALA A 1 88 ? -1.577 8.233 1.444 1.00 96.50 88 ALA A C 1
ATOM 648 O O . ALA A 1 88 ? -2.747 7.851 1.398 1.00 96.50 88 ALA A O 1
ATOM 649 N N . ALA A 1 89 ? -0.702 7.971 0.472 1.00 96.38 89 ALA A N 1
ATOM 650 C CA . ALA A 1 89 ? -1.048 7.218 -0.724 1.00 96.38 89 ALA A CA 1
ATOM 651 C C . ALA A 1 89 ? -1.523 5.796 -0.384 1.00 96.38 89 ALA A C 1
ATOM 653 O O . ALA A 1 89 ? -2.542 5.338 -0.901 1.00 96.38 89 ALA A O 1
ATOM 654 N N . PHE A 1 90 ? -0.827 5.091 0.513 1.00 96.69 90 PHE A N 1
ATOM 655 C CA . PHE A 1 90 ? -1.234 3.744 0.922 1.00 96.69 90 PHE A CA 1
ATOM 656 C C . PHE A 1 90 ? -2.565 3.737 1.663 1.00 96.69 90 PHE A C 1
ATOM 658 O O . PHE A 1 90 ? -3.394 2.873 1.393 1.00 96.69 90 PHE A O 1
ATOM 665 N N . VAL A 1 91 ? -2.799 4.703 2.549 1.00 96.69 91 VAL A N 1
ATOM 666 C CA . VAL A 1 91 ? -4.082 4.842 3.243 1.00 96.69 91 VAL A CA 1
ATOM 667 C C . VAL A 1 91 ? -5.203 5.140 2.243 1.00 96.69 91 VAL A C 1
ATOM 669 O O . VAL A 1 91 ? -6.221 4.456 2.259 1.00 96.69 91 VAL A O 1
ATOM 672 N N . SER A 1 92 ? -5.013 6.088 1.321 1.00 95.88 92 SER A N 1
ATOM 673 C CA . SER A 1 92 ? -6.000 6.405 0.276 1.00 95.88 92 SER A CA 1
ATOM 674 C C . SER A 1 92 ? -6.325 5.181 -0.597 1.00 95.88 92 SER A C 1
ATOM 676 O O . SER A 1 92 ? -7.493 4.873 -0.864 1.00 95.88 92 SER A O 1
ATOM 678 N N . TYR A 1 93 ? -5.297 4.413 -0.971 1.00 95.25 93 TYR A N 1
ATOM 679 C CA . TYR A 1 93 ? -5.466 3.170 -1.720 1.00 95.25 93 TYR A CA 1
ATOM 680 C C . TYR A 1 93 ? -6.203 2.096 -0.906 1.00 95.25 93 TYR A C 1
ATOM 682 O O . TYR A 1 93 ? -7.086 1.422 -1.433 1.00 95.25 93 TYR A O 1
ATOM 690 N N . ALA A 1 94 ? -5.887 1.964 0.383 1.00 95.31 94 ALA A N 1
ATOM 691 C CA . ALA A 1 94 ? -6.532 1.030 1.300 1.00 95.31 94 ALA A CA 1
ATOM 692 C C . ALA A 1 94 ? -8.017 1.344 1.519 1.00 95.31 94 ALA A C 1
ATOM 694 O O . ALA A 1 94 ? -8.822 0.423 1.588 1.00 95.31 94 ALA A O 1
ATOM 695 N N . ILE A 1 95 ? -8.397 2.621 1.579 1.00 94.38 95 ILE A N 1
ATOM 696 C CA . ILE A 1 95 ? -9.804 3.029 1.707 1.00 94.38 95 ILE A CA 1
ATOM 697 C C . ILE A 1 95 ? -10.583 2.702 0.430 1.00 94.38 95 ILE A C 1
ATOM 699 O O . ILE A 1 95 ? -11.715 2.231 0.497 1.00 94.38 95 ILE A O 1
ATOM 703 N N . SER A 1 96 ? -9.960 2.900 -0.733 1.00 92.94 96 SER A N 1
ATOM 704 C CA . SER A 1 96 ? -10.579 2.608 -2.031 1.00 92.94 96 SER A CA 1
ATOM 705 C C . SER A 1 96 ? -10.688 1.103 -2.310 1.00 92.94 96 SER A C 1
ATOM 707 O O . SER A 1 96 ? -11.656 0.648 -2.918 1.00 92.94 96 SER A O 1
ATOM 709 N N . PHE A 1 97 ? -9.700 0.319 -1.869 1.00 93.12 97 PHE A N 1
ATOM 710 C CA . PHE A 1 97 ? -9.590 -1.117 -2.145 1.00 93.12 97 PHE A CA 1
ATOM 711 C C . PHE A 1 97 ? -9.252 -1.929 -0.882 1.00 93.12 97 PHE A C 1
ATOM 713 O O . PHE A 1 97 ? -8.226 -2.616 -0.847 1.00 93.12 97 PHE A O 1
ATOM 720 N N . PRO A 1 98 ? -10.112 -1.929 0.151 1.00 92.12 98 PRO A N 1
ATOM 721 C CA . PRO A 1 98 ? -9.781 -2.510 1.454 1.00 92.12 98 PRO A CA 1
ATOM 722 C C . PRO A 1 98 ? -9.597 -4.033 1.400 1.00 92.12 98 PRO A C 1
ATOM 724 O O . PRO A 1 98 ? -8.736 -4.584 2.082 1.00 92.12 98 PRO A O 1
ATOM 727 N N . CYS A 1 99 ? -10.330 -4.722 0.520 1.00 91.38 99 CYS A N 1
ATOM 728 C CA . CYS A 1 99 ? -10.190 -6.166 0.303 1.00 91.38 99 CYS A CA 1
ATOM 729 C C . CYS A 1 99 ? -9.027 -6.552 -0.628 1.00 91.38 99 CYS A C 1
ATOM 731 O O . CYS A 1 99 ? -8.705 -7.733 -0.725 1.00 91.38 99 CYS A O 1
ATOM 733 N N . ASN A 1 100 ? -8.427 -5.594 -1.346 1.00 91.50 100 ASN A N 1
ATOM 734 C CA . ASN A 1 100 ? -7.379 -5.857 -2.338 1.00 91.50 100 ASN A CA 1
ATOM 735 C C . ASN A 1 100 ? -6.169 -4.925 -2.177 1.00 91.50 100 ASN A C 1
ATOM 737 O O . ASN A 1 100 ? -5.523 -4.539 -3.154 1.00 91.50 100 ASN A O 1
ATOM 741 N N . PHE A 1 101 ? -5.877 -4.541 -0.934 1.00 94.69 101 PHE A N 1
ATOM 742 C CA . PHE A 1 101 ? -4.805 -3.606 -0.631 1.00 94.69 101 PHE A CA 1
ATOM 743 C C . PHE A 1 101 ? -3.431 -4.196 -0.978 1.00 94.69 101 PHE A C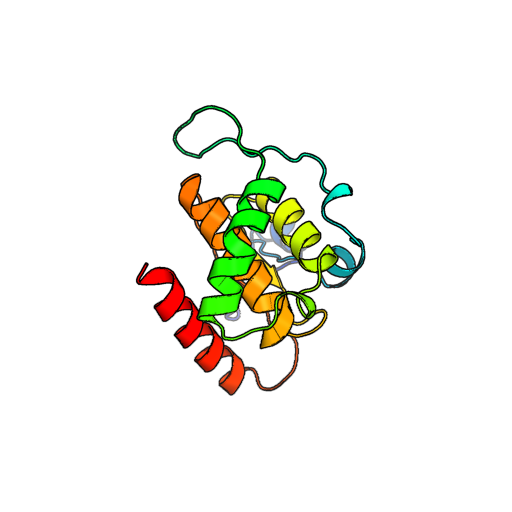 1
ATOM 745 O O . PHE A 1 101 ? -3.074 -5.299 -0.549 1.00 94.69 101 PHE A O 1
ATOM 752 N N . GLN A 1 102 ? -2.653 -3.430 -1.740 1.00 93.81 102 GLN A N 1
ATOM 753 C CA . GLN A 1 102 ? -1.306 -3.761 -2.192 1.00 93.81 102 GLN A CA 1
ATOM 754 C C . GLN A 1 102 ? -0.410 -2.523 -2.093 1.00 93.81 102 GLN A C 1
ATOM 756 O O . GLN A 1 102 ? -0.809 -1.444 -2.528 1.00 93.81 102 GLN A O 1
ATOM 761 N N . GLY A 1 103 ? 0.797 -2.674 -1.544 1.00 92.75 103 GLY A N 1
ATOM 762 C CA . GLY A 1 103 ? 1.749 -1.567 -1.372 1.00 92.75 103 GLY A CA 1
ATOM 763 C C . GLY A 1 103 ? 2.875 -1.573 -2.404 1.00 92.75 103 GLY A C 1
ATOM 764 O O . GLY A 1 103 ? 3.518 -2.600 -2.600 1.00 92.75 103 GLY A O 1
ATOM 765 N N . LEU A 1 104 ? 3.155 -0.430 -3.032 1.00 94.75 104 LEU A N 1
ATOM 766 C CA . LEU A 1 104 ? 4.319 -0.239 -3.910 1.00 94.75 104 LEU A CA 1
ATOM 767 C C . LEU A 1 104 ? 5.479 0.355 -3.108 1.00 94.75 104 LEU A C 1
ATOM 769 O O . LEU A 1 104 ? 5.440 1.533 -2.763 1.00 94.75 104 LEU A O 1
ATOM 773 N N . LEU A 1 105 ? 6.481 -0.460 -2.772 1.00 93.88 105 LEU A N 1
ATOM 774 C CA . LEU A 1 105 ? 7.445 -0.111 -1.718 1.00 93.88 105 LEU A CA 1
ATOM 775 C C . LEU A 1 105 ? 8.658 0.689 -2.201 1.00 93.88 105 LEU A C 1
ATOM 777 O O . LEU A 1 105 ? 9.393 1.240 -1.383 1.00 93.88 105 LEU A O 1
ATOM 781 N N . ASP A 1 106 ? 8.923 0.714 -3.501 1.00 92.25 106 ASP A N 1
ATOM 782 C CA . ASP A 1 106 ? 10.179 1.207 -4.063 1.00 92.25 106 ASP A CA 1
ATOM 783 C C . ASP A 1 106 ? 10.065 2.593 -4.711 1.00 92.25 106 ASP A C 1
ATOM 785 O O . ASP A 1 106 ? 10.893 2.964 -5.535 1.00 92.25 106 ASP A O 1
ATOM 789 N N . THR A 1 107 ? 9.080 3.399 -4.300 1.00 90.56 107 THR A N 1
ATOM 790 C CA . THR A 1 107 ? 8.964 4.793 -4.767 1.00 90.56 107 THR A CA 1
ATOM 791 C C . THR A 1 107 ? 10.074 5.680 -4.198 1.00 90.56 107 THR A C 1
ATOM 793 O O . THR A 1 107 ? 10.659 6.477 -4.927 1.00 90.56 107 THR A O 1
ATOM 796 N N . TYR A 1 108 ? 10.392 5.533 -2.907 1.00 89.12 108 TYR A N 1
ATOM 797 C CA . TYR A 1 108 ? 11.476 6.282 -2.257 1.00 89.12 108 TYR A CA 1
ATOM 798 C C . TYR A 1 108 ? 12.561 5.358 -1.709 1.00 89.12 108 TYR A C 1
ATOM 800 O O . TYR A 1 108 ? 13.709 5.380 -2.146 1.00 89.12 108 TYR A O 1
ATOM 808 N N . CYS A 1 109 ? 12.214 4.554 -0.704 1.00 90.81 109 CYS A N 1
ATOM 809 C CA . CYS A 1 109 ? 13.131 3.600 -0.100 1.00 9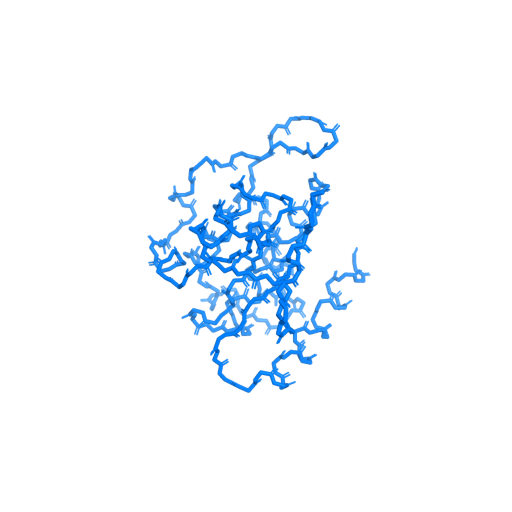0.81 109 CYS A CA 1
ATOM 810 C C . CYS A 1 109 ? 12.348 2.449 0.524 1.00 90.81 109 CYS A C 1
ATOM 812 O O . CYS A 1 109 ? 11.634 2.650 1.509 1.00 90.81 109 CYS A O 1
ATOM 814 N N . VAL A 1 110 ? 12.569 1.241 0.002 1.00 90.44 110 VAL A N 1
ATOM 815 C CA . VAL A 1 110 ? 11.879 0.016 0.428 1.00 90.44 110 VAL A CA 1
ATOM 816 C C . VAL A 1 110 ? 11.984 -0.190 1.935 1.00 90.44 110 VAL A C 1
ATOM 818 O O . VAL A 1 110 ? 10.973 -0.288 2.615 1.00 90.44 110 VAL A O 1
ATOM 821 N N . MET A 1 111 ? 13.198 -0.208 2.487 1.00 88.75 111 MET A N 1
ATOM 822 C CA . MET A 1 111 ? 13.399 -0.599 3.888 1.00 88.75 111 MET A CA 1
ATOM 823 C C . MET A 1 111 ? 13.084 0.515 4.889 1.00 88.75 111 MET A C 1
ATOM 825 O O . MET A 1 111 ? 12.699 0.229 6.017 1.00 88.75 111 MET A O 1
ATOM 829 N N . ARG A 1 112 ? 13.267 1.782 4.500 1.00 91.00 112 ARG A N 1
ATOM 830 C CA . ARG A 1 112 ? 13.181 2.925 5.427 1.00 91.00 112 ARG A CA 1
ATOM 831 C C . ARG A 1 112 ? 11.849 3.659 5.386 1.00 91.00 112 ARG A C 1
ATOM 833 O O . ARG A 1 112 ? 11.565 4.397 6.318 1.00 91.00 112 ARG A O 1
ATOM 840 N N . SER A 1 113 ? 11.080 3.494 4.314 1.00 93.25 113 SER A N 1
ATOM 841 C CA . SER A 1 113 ? 9.819 4.206 4.107 1.00 93.25 113 SER A CA 1
ATOM 842 C C . SER A 1 113 ? 8.716 3.241 3.686 1.00 93.25 113 SER A C 1
ATOM 844 O O . SER A 1 113 ? 7.776 3.032 4.451 1.00 93.25 113 SER A O 1
ATOM 846 N N . GLY A 1 114 ? 8.885 2.557 2.549 1.00 94.19 114 GLY A N 1
ATOM 847 C CA . GLY A 1 114 ? 7.826 1.746 1.947 1.00 94.19 114 GLY A CA 1
ATOM 848 C C . GLY A 1 114 ? 7.350 0.620 2.857 1.00 94.19 114 GLY A C 1
ATOM 849 O O . GLY A 1 114 ? 6.156 0.479 3.112 1.00 94.19 114 GLY A O 1
ATOM 850 N N . LEU A 1 115 ? 8.280 -0.174 3.386 1.00 94.31 115 LEU A N 1
ATOM 851 C CA . LEU A 1 115 ? 7.970 -1.318 4.237 1.00 94.31 115 LEU A CA 1
ATOM 852 C C . LEU A 1 115 ? 7.357 -0.908 5.591 1.00 94.31 115 LEU A C 1
ATOM 854 O O . LEU A 1 115 ? 6.321 -1.481 5.935 1.00 94.31 115 LEU A O 1
ATOM 858 N N . PRO A 1 116 ? 7.899 0.082 6.338 1.00 95.19 116 PRO A N 1
ATOM 859 C CA . PRO A 1 116 ? 7.225 0.621 7.519 1.00 95.19 116 PRO A CA 1
ATOM 860 C C . PRO A 1 116 ? 5.803 1.122 7.236 1.00 95.19 116 PRO A C 1
ATOM 862 O O . PRO A 1 116 ? 4.870 0.741 7.941 1.00 95.19 116 PRO A O 1
ATOM 865 N N . ASN A 1 117 ? 5.623 1.910 6.170 1.00 96.19 117 ASN A N 1
ATOM 866 C CA . ASN A 1 117 ? 4.321 2.453 5.783 1.00 96.19 117 ASN A CA 1
ATOM 867 C C . ASN A 1 117 ? 3.316 1.351 5.443 1.00 96.19 117 ASN A C 1
ATOM 869 O O . ASN A 1 117 ? 2.185 1.361 5.927 1.00 96.19 117 ASN A O 1
ATOM 873 N N . PHE A 1 118 ? 3.733 0.367 4.644 1.00 96.19 118 PHE A N 1
ATOM 874 C CA . PHE A 1 118 ? 2.883 -0.762 4.286 1.00 96.19 118 PHE A CA 1
ATOM 875 C C . PHE A 1 118 ? 2.472 -1.569 5.517 1.00 96.19 118 PHE A C 1
ATOM 877 O O . PHE A 1 118 ? 1.295 -1.879 5.672 1.00 96.19 118 PHE A O 1
ATOM 884 N N . CYS A 1 119 ? 3.418 -1.894 6.401 1.00 95.25 119 CYS A N 1
ATOM 885 C CA . CYS A 1 119 ? 3.131 -2.640 7.624 1.00 95.25 119 CYS A CA 1
ATOM 886 C C . CYS A 1 119 ? 2.155 -1.881 8.535 1.00 95.25 119 CYS A C 1
ATOM 888 O O . CYS A 1 119 ? 1.231 -2.497 9.060 1.00 95.25 119 CYS A O 1
ATOM 890 N N . ALA A 1 120 ? 2.311 -0.562 8.682 1.00 95.56 120 ALA A N 1
ATOM 891 C CA . ALA A 1 120 ? 1.407 0.260 9.484 1.00 95.56 120 ALA A CA 1
ATOM 892 C C . ALA A 1 120 ? -0.035 0.229 8.943 1.00 95.56 120 ALA A C 1
ATOM 894 O O . ALA A 1 120 ? -0.977 -0.028 9.693 1.00 95.56 120 ALA A O 1
ATOM 895 N N . VAL A 1 121 ? -0.209 0.395 7.627 1.00 96.38 121 VAL A N 1
ATOM 896 C CA . VAL A 1 121 ? -1.532 0.321 6.980 1.00 96.38 121 VAL A CA 1
ATOM 897 C C . VAL A 1 121 ? -2.098 -1.100 7.013 1.00 96.38 121 VAL A C 1
ATOM 899 O O . VAL A 1 121 ? -3.285 -1.282 7.267 1.00 96.38 121 VAL A O 1
ATOM 902 N N . ALA A 1 122 ? -1.268 -2.124 6.810 1.00 95.62 122 ALA A N 1
ATOM 903 C CA . ALA A 1 122 ? -1.700 -3.519 6.849 1.00 95.62 122 ALA A CA 1
ATOM 904 C C . ALA A 1 122 ? -2.197 -3.936 8.243 1.00 95.62 122 ALA A C 1
ATOM 906 O O . ALA A 1 122 ? -3.196 -4.646 8.339 1.00 95.62 122 ALA A O 1
ATOM 907 N N . LEU A 1 123 ? -1.540 -3.480 9.315 1.00 94.75 123 LEU A N 1
ATOM 908 C CA . LEU A 1 123 ? -1.980 -3.719 10.693 1.00 94.75 123 LEU A CA 1
ATOM 909 C C . LEU A 1 123 ? -3.282 -2.972 11.007 1.00 94.75 123 LEU A C 1
ATOM 911 O O . LEU A 1 123 ? -4.200 -3.569 11.571 1.00 94.75 123 LEU A O 1
ATOM 915 N N . ALA A 1 124 ? -3.400 -1.714 10.573 1.00 95.06 124 ALA A N 1
ATOM 916 C CA . ALA A 1 124 ? -4.634 -0.939 10.695 1.00 95.06 124 ALA A CA 1
ATOM 917 C C . ALA A 1 124 ? -5.813 -1.615 9.966 1.00 95.06 124 ALA A C 1
ATOM 919 O O . ALA A 1 124 ? -6.899 -1.755 10.524 1.00 95.06 124 ALA A O 1
ATOM 920 N N . LEU A 1 125 ? -5.594 -2.113 8.745 1.00 94.56 125 LEU A N 1
ATOM 921 C CA . LEU A 1 125 ? -6.592 -2.882 7.996 1.00 94.56 125 LEU A CA 1
ATOM 922 C C . LEU A 1 125 ? -6.973 -4.185 8.705 1.00 94.56 125 LEU A C 1
ATOM 924 O O . LEU A 1 125 ? -8.158 -4.509 8.782 1.00 94.56 125 LEU A O 1
ATOM 928 N N . ASN A 1 126 ? -5.991 -4.898 9.261 1.00 94.06 126 ASN A N 1
ATOM 929 C CA . ASN A 1 126 ? -6.220 -6.144 9.988 1.00 94.06 126 ASN A CA 1
ATOM 930 C C . ASN A 1 126 ? -7.105 -5.941 11.225 1.00 94.06 126 ASN A C 1
ATOM 932 O O . ASN A 1 126 ? -7.985 -6.758 11.483 1.00 94.06 126 ASN A O 1
ATOM 936 N N . GLN A 1 127 ? -6.945 -4.826 11.946 1.00 92.31 127 GLN A N 1
ATOM 937 C CA . GLN A 1 127 ? -7.840 -4.470 13.055 1.00 92.31 127 GLN A CA 1
ATOM 938 C C . GLN A 1 127 ? -9.291 -4.253 12.613 1.00 92.31 127 GLN A C 1
ATOM 940 O O . GLN A 1 127 ? -10.214 -4.550 13.366 1.00 92.31 127 GLN A O 1
ATOM 945 N N . LEU A 1 128 ? -9.501 -3.769 11.389 1.00 93.25 128 LEU A N 1
ATOM 946 C CA . LEU A 1 128 ? -10.829 -3.569 10.801 1.00 93.25 128 LEU A CA 1
ATOM 947 C C . LEU A 1 128 ? -11.380 -4.838 10.120 1.00 93.25 128 LEU A C 1
ATOM 949 O O . LEU A 1 128 ? -12.462 -4.804 9.530 1.00 93.25 128 LEU A O 1
ATOM 953 N N . GLY A 1 129 ? -10.656 -5.959 10.204 1.00 93.50 129 GLY A N 1
ATOM 954 C CA . GLY A 1 129 ? -11.032 -7.249 9.621 1.00 93.50 129 GLY A CA 1
ATOM 955 C C . GLY A 1 129 ? -10.646 -7.423 8.150 1.00 93.50 129 GLY A C 1
ATOM 956 O O . GLY A 1 129 ? -11.003 -8.432 7.545 1.00 93.50 129 GLY A O 1
ATOM 957 N N . TYR A 1 130 ? -9.914 -6.473 7.566 1.00 94.88 130 TYR A N 1
ATOM 958 C CA . TYR A 1 130 ? -9.410 -6.566 6.198 1.00 94.88 130 TYR A CA 1
ATOM 959 C C .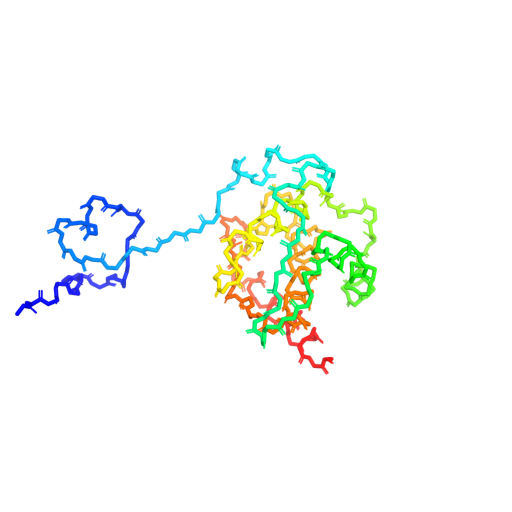 TYR A 1 130 ? -8.019 -7.189 6.153 1.00 94.88 130 TYR A C 1
ATOM 961 O O . TYR A 1 130 ? -7.228 -7.082 7.085 1.00 94.88 130 TYR A O 1
ATOM 969 N N . ARG A 1 131 ? -7.683 -7.810 5.023 1.00 93.50 131 ARG A N 1
ATOM 970 C CA . ARG A 1 131 ? -6.386 -8.455 4.827 1.00 93.50 131 ARG A CA 1
ATOM 971 C C . ARG A 1 131 ? -5.649 -7.829 3.652 1.00 93.50 131 ARG A C 1
ATOM 973 O O . ARG A 1 131 ? -6.137 -7.850 2.527 1.00 93.50 131 ARG A O 1
ATOM 980 N N . ALA A 1 132 ? -4.437 -7.346 3.912 1.00 93.25 132 ALA A N 1
ATOM 981 C CA . ALA A 1 132 ? -3.522 -6.924 2.859 1.00 93.25 132 ALA A CA 1
ATOM 982 C C . ALA A 1 132 ? -3.148 -8.111 1.953 1.00 93.25 132 ALA A C 1
ATOM 984 O O . ALA A 1 132 ? -2.865 -9.212 2.437 1.00 93.25 132 ALA A O 1
ATOM 985 N N . VAL A 1 133 ? -3.124 -7.881 0.640 1.00 93.25 133 VAL A N 1
ATOM 986 C CA . VAL A 1 133 ? -2.877 -8.924 -0.366 1.00 93.25 133 VAL A CA 1
ATOM 987 C C . VAL A 1 133 ? -1.387 -9.109 -0.627 1.00 93.25 133 VAL A C 1
ATOM 989 O O . VAL A 1 133 ? -0.914 -10.242 -0.703 1.00 93.25 133 VAL A O 1
ATOM 992 N N . GLY A 1 134 ? -0.622 -8.019 -0.728 1.00 92.06 134 GLY A N 1
ATOM 993 C CA . GLY A 1 134 ? 0.806 -8.119 -1.017 1.00 92.06 134 GLY A CA 1
ATOM 994 C C . GLY A 1 134 ? 1.509 -6.789 -1.248 1.00 92.06 134 GLY A C 1
ATOM 995 O O . GLY A 1 134 ? 0.975 -5.719 -0.966 1.00 92.06 134 GLY A O 1
ATOM 996 N N . VAL A 1 135 ? 2.735 -6.879 -1.759 1.00 94.19 135 VAL A N 1
ATOM 997 C CA . VAL A 1 135 ? 3.592 -5.731 -2.065 1.00 94.19 135 VAL A CA 1
ATOM 998 C C . VAL A 1 135 ? 4.239 -5.879 -3.436 1.00 94.19 135 VAL A C 1
ATOM 1000 O O . VAL A 1 135 ? 4.466 -7.003 -3.887 1.00 94.19 135 VAL A O 1
ATOM 1003 N N . ARG A 1 136 ? 4.556 -4.751 -4.074 1.00 93.94 136 ARG A N 1
ATOM 1004 C CA . ARG A 1 136 ? 5.253 -4.674 -5.361 1.00 93.94 136 ARG A CA 1
ATOM 1005 C C . ARG A 1 136 ? 6.624 -4.014 -5.196 1.00 93.94 136 ARG A C 1
ATOM 1007 O O . ARG A 1 136 ? 6.772 -3.075 -4.410 1.00 93.94 136 ARG A O 1
ATOM 1014 N N . LEU A 1 137 ? 7.597 -4.546 -5.933 1.00 91.88 137 LEU A N 1
ATOM 1015 C CA . LEU A 1 137 ? 8.960 -4.044 -6.072 1.00 91.88 137 LEU A CA 1
ATOM 1016 C C . LEU A 1 137 ? 9.309 -4.047 -7.559 1.00 91.88 137 LEU A C 1
ATOM 1018 O O . LEU A 1 137 ? 9.260 -5.110 -8.179 1.00 91.88 137 LEU A O 1
ATOM 1022 N N . ASP A 1 138 ? 9.698 -2.897 -8.095 1.00 90.38 138 ASP A N 1
ATOM 1023 C CA . ASP A 1 138 ? 10.054 -2.729 -9.503 1.00 90.38 138 ASP A CA 1
ATOM 1024 C C . ASP A 1 138 ? 11.575 -2.494 -9.690 1.00 90.38 138 ASP A C 1
ATOM 1026 O O . ASP A 1 138 ? 1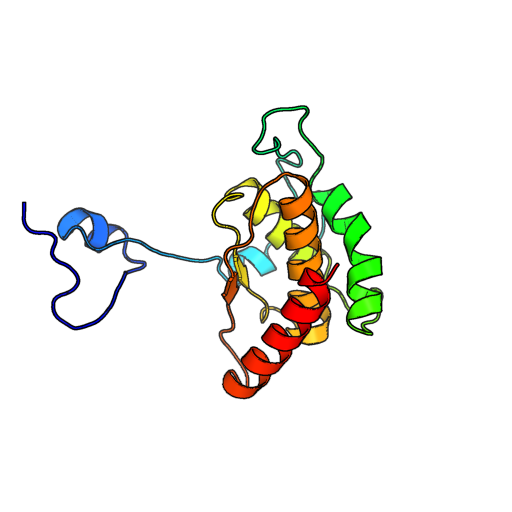2.075 -2.520 -10.816 1.00 90.38 138 ASP A O 1
ATOM 1030 N N . SER A 1 139 ? 12.345 -2.321 -8.603 1.00 89.81 139 SER A N 1
ATOM 1031 C CA . SER A 1 139 ? 13.775 -1.975 -8.641 1.00 89.81 139 SER A CA 1
ATOM 1032 C C . SER A 1 139 ? 14.655 -2.623 -7.550 1.00 89.81 139 SER A C 1
ATOM 1034 O O . SER A 1 139 ? 14.209 -3.024 -6.473 1.00 89.81 139 SER A O 1
ATOM 1036 N N . GLY A 1 140 ? 15.965 -2.705 -7.825 1.00 89.00 140 GLY A N 1
ATOM 1037 C CA . GLY A 1 140 ? 16.991 -3.249 -6.922 1.00 89.00 140 GLY A CA 1
ATOM 1038 C C . GLY A 1 140 ? 17.157 -4.776 -6.979 1.00 89.00 140 GLY A C 1
ATOM 1039 O O . GLY A 1 140 ? 16.764 -5.426 -7.943 1.00 89.00 140 GLY A O 1
ATOM 1040 N N . ASP A 1 141 ? 17.788 -5.365 -5.955 1.00 91.44 141 ASP A N 1
ATOM 1041 C CA . ASP A 1 141 ? 17.954 -6.824 -5.848 1.00 91.44 141 ASP A CA 1
ATOM 1042 C C . ASP A 1 141 ? 16.675 -7.476 -5.306 1.00 91.44 141 ASP A C 1
ATOM 1044 O O . ASP A 1 141 ? 16.492 -7.639 -4.095 1.00 91.44 141 ASP A O 1
ATOM 1048 N N . LEU A 1 142 ? 15.787 -7.861 -6.222 1.00 92.25 142 LEU A N 1
ATOM 1049 C CA . LEU A 1 142 ? 14.486 -8.455 -5.905 1.00 92.25 142 LEU A CA 1
ATOM 1050 C C . LEU A 1 142 ? 14.608 -9.768 -5.113 1.00 92.25 142 LEU A C 1
ATOM 1052 O O . LEU A 1 142 ? 13.789 -10.059 -4.237 1.00 92.25 142 LEU A O 1
ATOM 1056 N N . ALA A 1 143 ? 15.642 -10.570 -5.381 1.00 91.94 143 ALA A N 1
ATOM 1057 C CA . ALA A 1 143 ? 15.841 -11.853 -4.712 1.00 91.94 143 ALA A CA 1
ATOM 1058 C C . ALA A 1 143 ? 16.244 -11.662 -3.245 1.00 91.94 143 ALA A C 1
ATOM 1060 O O . ALA A 1 143 ? 15.783 -12.394 -2.364 1.00 91.94 143 ALA A O 1
ATOM 1061 N N . LYS A 1 144 ? 17.088 -10.668 -2.966 1.00 91.44 144 LYS A N 1
ATOM 1062 C CA . LYS A 1 144 ? 17.467 -10.309 -1.600 1.00 91.44 144 LYS A CA 1
ATOM 1063 C C . LYS A 1 144 ? 16.330 -9.597 -0.870 1.00 91.44 144 LYS A C 1
ATOM 1065 O O . LYS A 1 144 ? 15.959 -10.020 0.226 1.00 91.44 144 LYS A O 1
ATOM 1070 N N . GLN A 1 145 ? 15.735 -8.581 -1.493 1.00 91.25 145 GLN A N 1
ATOM 1071 C CA . GLN A 1 145 ? 14.664 -7.784 -0.892 1.00 91.25 145 GLN A CA 1
ATOM 1072 C C . GLN A 1 145 ? 13.439 -8.639 -0.553 1.00 91.25 145 GLN A C 1
ATOM 1074 O O . GLN A 1 145 ? 12.898 -8.523 0.544 1.00 91.25 145 GLN A O 1
ATOM 1079 N N . SER A 1 146 ? 13.039 -9.571 -1.424 1.00 91.44 146 SER A N 1
ATOM 1080 C CA . SER A 1 146 ? 11.916 -10.478 -1.139 1.00 91.44 146 SER A CA 1
ATOM 1081 C C . SER A 1 146 ? 12.143 -11.332 0.114 1.00 91.44 146 SER A C 1
ATOM 1083 O O . SER A 1 146 ? 11.227 -11.506 0.922 1.00 91.44 146 SER A O 1
ATOM 1085 N N . LYS A 1 147 ? 13.369 -11.830 0.333 1.00 92.81 147 LYS A N 1
ATOM 1086 C CA . LYS A 1 147 ? 13.724 -12.595 1.540 1.00 92.81 147 LYS A CA 1
ATOM 1087 C C . LYS A 1 147 ? 13.688 -11.725 2.794 1.00 92.81 147 LYS A C 1
ATOM 1089 O O . LYS A 1 147 ? 13.214 -12.188 3.830 1.00 92.81 147 LYS A O 1
ATOM 1094 N N . GLU A 1 148 ? 14.176 -10.490 2.715 1.00 90.31 148 GLU A N 1
ATOM 1095 C CA . GLU A 1 148 ? 14.170 -9.540 3.834 1.00 90.31 148 GLU A CA 1
ATOM 1096 C C . GLU A 1 148 ? 12.744 -9.127 4.213 1.00 90.31 148 GLU A C 1
ATOM 1098 O O . GLU A 1 148 ? 12.349 -9.277 5.370 1.00 90.31 148 GLU A O 1
ATOM 1103 N N . ILE A 1 149 ? 11.927 -8.745 3.230 1.00 92.00 149 ILE A N 1
ATOM 1104 C CA . ILE A 1 149 ? 10.509 -8.413 3.421 1.00 92.00 149 ILE A CA 1
ATOM 1105 C C . ILE A 1 149 ? 9.752 -9.596 4.025 1.00 92.00 149 ILE A C 1
ATOM 1107 O O . ILE A 1 149 ? 8.981 -9.435 4.970 1.00 92.00 149 ILE A O 1
ATOM 1111 N N . ARG A 1 150 ? 10.004 -10.821 3.546 1.00 92.38 150 ARG A N 1
ATOM 1112 C CA . ARG A 1 150 ? 9.357 -12.019 4.097 1.00 92.38 150 ARG A CA 1
ATOM 1113 C C . ARG A 1 150 ? 9.702 -12.245 5.569 1.00 92.38 150 ARG A C 1
ATOM 1115 O O . ARG A 1 150 ? 8.838 -12.705 6.316 1.00 92.38 150 ARG A O 1
ATOM 1122 N N . ARG A 1 151 ? 10.938 -11.955 5.995 1.00 90.56 151 ARG A N 1
ATOM 1123 C CA . ARG A 1 151 ? 11.334 -12.031 7.414 1.00 90.56 151 ARG A CA 1
ATOM 1124 C C . ARG A 1 151 ? 10.583 -10.996 8.241 1.00 90.56 151 ARG A C 1
ATOM 1126 O O . ARG A 1 151 ? 10.040 -11.352 9.281 1.00 90.56 151 ARG A O 1
ATOM 1133 N N . VAL A 1 152 ? 10.495 -9.766 7.740 1.00 88.75 152 VAL A N 1
ATOM 1134 C CA . VAL A 1 152 ? 9.738 -8.683 8.377 1.00 88.75 152 VAL A CA 1
ATOM 1135 C C . VAL A 1 152 ? 8.265 -9.054 8.534 1.00 88.75 152 VAL A C 1
ATOM 1137 O O . VAL A 1 152 ? 7.740 -8.985 9.638 1.00 88.75 152 VAL A O 1
ATOM 1140 N N . PHE A 1 153 ? 7.607 -9.549 7.484 1.00 91.19 153 PHE A N 1
ATOM 1141 C CA . PHE A 1 153 ? 6.200 -9.955 7.570 1.00 91.19 153 PHE A CA 1
ATOM 1142 C C . PHE A 1 153 ? 5.960 -11.086 8.567 1.00 91.19 153 PHE A C 1
ATOM 1144 O O . PHE A 1 153 ? 4.936 -11.093 9.243 1.00 91.19 153 PHE A O 1
ATOM 1151 N N . ARG A 1 154 ? 6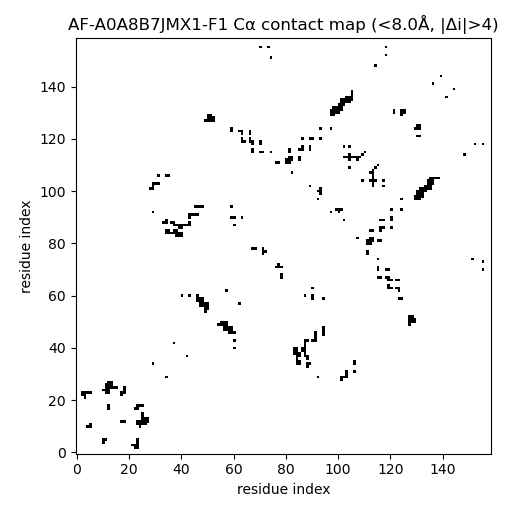.903 -12.028 8.699 1.00 89.62 154 ARG A N 1
ATOM 1152 C CA . ARG A 1 154 ? 6.828 -13.059 9.743 1.00 89.62 154 ARG A CA 1
ATOM 1153 C C . ARG A 1 154 ? 6.956 -12.472 11.147 1.00 89.62 154 ARG A C 1
ATOM 1155 O O . ARG A 1 154 ? 6.278 -12.957 12.041 1.00 89.62 154 ARG A O 1
ATOM 1162 N N . ALA A 1 155 ? 7.797 -11.456 11.335 1.00 85.75 155 ALA A N 1
ATOM 1163 C CA . ALA A 1 155 ? 7.940 -10.778 12.619 1.00 85.75 155 ALA A CA 1
ATOM 1164 C C . ALA A 1 155 ? 6.689 -9.954 12.972 1.00 85.75 155 ALA A C 1
ATOM 1166 O O . ALA A 1 155 ? 6.215 -10.035 14.101 1.00 85.75 155 ALA A O 1
ATOM 1167 N N . CYS A 1 156 ? 6.122 -9.222 12.006 1.00 83.00 156 CYS A N 1
ATOM 1168 C CA . CYS A 1 156 ? 4.892 -8.452 12.203 1.00 83.00 156 CYS A CA 1
ATOM 1169 C C . CYS A 1 156 ? 3.680 -9.354 12.466 1.00 83.00 156 CYS A C 1
ATOM 1171 O O . CYS A 1 156 ? 2.884 -9.044 13.337 1.00 83.00 156 CYS A O 1
ATOM 1173 N N . GLY A 1 157 ? 3.543 -10.465 11.732 1.00 80.50 157 GLY A N 1
ATOM 1174 C CA . GLY A 1 157 ? 2.398 -11.375 11.857 1.00 80.50 157 GLY A CA 1
ATOM 1175 C C . GLY A 1 157 ? 2.466 -12.358 13.031 1.00 80.50 157 GLY A C 1
ATOM 1176 O O . GLY A 1 157 ? 1.540 -13.141 13.207 1.00 80.50 157 GLY A O 1
ATOM 1177 N N . ALA A 1 158 ? 3.562 -12.369 13.795 1.00 74.81 158 ALA A N 1
ATOM 1178 C CA . ALA A 1 158 ? 3.667 -13.130 15.043 1.00 74.81 158 ALA A CA 1
ATOM 1179 C C . ALA A 1 158 ? 3.125 -12.356 16.263 1.00 74.81 158 ALA A C 1
ATOM 1181 O O . ALA A 1 158 ? 3.134 -12.897 17.369 1.00 74.81 158 ALA A O 1
ATOM 1182 N N . ARG A 1 159 ? 2.701 -11.102 16.070 1.00 57.50 159 ARG A N 1
ATOM 1183 C CA . ARG A 1 159 ? 2.022 -10.253 17.054 1.00 57.50 159 ARG A CA 1
ATOM 1184 C C . ARG A 1 159 ? 0.544 -10.141 16.704 1.00 57.50 159 ARG A C 1
ATOM 1186 O O . ARG A 1 159 ? -0.244 -10.029 17.664 1.00 57.50 159 ARG A O 1
#

Mean predicted aligned error: 5.69 Å

Radius of gyration: 16.87 Å; Cα contacts (8 Å, |Δi|>4): 237; chains: 1; bounding box: 38×37×43 Å

Secondary structure (DSSP, 8-state):
------TTS---BS-HHHHHHH-PPB-----HHHHHT---GGG-SS-EE--TTS-SPEEHHHHHHHHHHHHHHHHT--GGGS-HHHHHHHHHHHHH-GGG-EEETTSS-IIIIIHHHHHHHHHHHHHTT----EEE--SS-HHHHHHHHHHHHHHHTT-

Nearest PDB structures (foldseek):
  4yub-assembly1_A  TM=9.629E-01  e=8.055E-16  Homo sapiens
  4yub-assembly1_B  TM=9.477E-01  e=8.327E-15  Homo sapiens
  2yz2-assembly1_A  TM=4.577E-01  e=1.179E+00  Thermotoga maritima MSB8
  2d2f-assembly1_A  TM=4.221E-01  e=5.383E+00  Thermus thermophilus HB8